Protein AF-A0A7C5DYL2-F1 (afdb_monomer_lite)

Sequence (149 aa):
MFYFQKRKNQKEQKRQESLNKEKGVSLYLAVVVTSILLAITFGMSAILFQQLRIIRDMGNSVVAFYAADAGIERALYDQSNCLTMSSSCVINGCQNDRDGDGYCDGVKTGYSKTDSLFNGAGYEVKYTGGKFSSVGVFKNSKRAIEVSF

Radius of gyration: 38.44 Å; chains: 1; bounding box: 66×28×120 Å

Secondary structure (DSSP, 8-state):
-HHHHHHHHHHHHHHHHHHHHHHHHHHHHHHHHHHHHHHHHHHHHHHHHHHHHHHHHHHHHHHHHHHHHHHHHHHHHHHHHHHH-TTS---S-----SS-SSS-SSPPTT-EEEEE-TTS-EEEEEEETTEEEEEEEETTEEEEEEEE-

Foldseek 3Di:
DVVVVVVVVVVVVVVVVVVVVVVVVVVVVVVVVVVVVVVVVVVVVVVVVVVVVVVVLVVQQVQLVVQQVVVVVVQVVQFVCQVVDDPPQPPPDQPAPPVPPNGHNGDDQFDWDKDADPVRKIKIWHDHPQKIKMWIDGDPYIDIDMDHD

pLDDT: mean 80.54, std 14.97, range [45.94, 97.69]

Structure (mmCIF, N/CA/C/O backbone):
data_AF-A0A7C5DYL2-F1
#
_entry.id   AF-A0A7C5DYL2-F1
#
loop_
_atom_site.group_PDB
_atom_site.id
_atom_site.type_symbol
_atom_site.label_atom_id
_atom_site.label_alt_id
_atom_site.label_comp_id
_atom_site.label_asym_id
_atom_site.label_entity_id
_atom_site.label_seq_id
_atom_site.pdbx_PDB_ins_code
_atom_site.Cartn_x
_atom_site.Cartn_y
_atom_site.Cartn_z
_atom_site.occupancy
_atom_site.B_iso_or_equiv
_atom_site.auth_seq_id
_atom_site.auth_comp_id
_atom_site.auth_asym_id
_atom_site.auth_atom_id
_atom_site.pdbx_PDB_model_num
ATOM 1 N N . MET A 1 1 ? -39.038 -13.824 86.456 1.00 63.19 1 MET A N 1
ATOM 2 C CA . MET A 1 1 ? -38.110 -14.481 85.501 1.00 63.19 1 MET A CA 1
ATOM 3 C C . MET A 1 1 ? -38.438 -14.190 84.026 1.00 63.19 1 MET A C 1
ATOM 5 O O . MET A 1 1 ? -37.534 -13.840 83.281 1.00 63.19 1 MET A O 1
ATOM 9 N N . PHE A 1 2 ? -39.708 -14.220 83.600 1.00 63.38 2 PHE A N 1
ATOM 10 C CA . PHE A 1 2 ? -40.127 -14.013 82.196 1.00 63.38 2 PHE A CA 1
ATOM 11 C C . PHE A 1 2 ? -39.754 -12.664 81.540 1.00 63.38 2 PHE A C 1
ATOM 13 O O . PHE A 1 2 ? -39.484 -12.614 80.340 1.00 63.38 2 PHE A O 1
ATOM 20 N N . TYR A 1 3 ? -39.676 -11.570 82.302 1.00 57.12 3 TYR A N 1
ATOM 21 C CA . TYR A 1 3 ? -39.343 -10.244 81.756 1.00 57.12 3 TYR A CA 1
ATOM 22 C C . TYR A 1 3 ? -37.914 -10.139 81.195 1.00 57.12 3 TYR A C 1
ATOM 24 O O . TYR A 1 3 ? -37.677 -9.413 80.227 1.00 57.12 3 TYR A O 1
ATOM 32 N N . PHE A 1 4 ? -36.963 -10.881 81.766 1.00 61.53 4 PHE A N 1
ATOM 33 C CA . PHE A 1 4 ? -35.569 -10.867 81.315 1.00 61.53 4 PHE A CA 1
ATOM 34 C C . PHE A 1 4 ? -35.378 -11.616 79.989 1.00 61.53 4 PHE A C 1
ATOM 36 O O . PHE A 1 4 ? -34.609 -11.167 79.138 1.00 61.53 4 PHE A O 1
ATOM 43 N N . GLN A 1 5 ? -36.138 -12.694 79.767 1.00 65.50 5 GLN A N 1
ATOM 44 C CA . GLN A 1 5 ? -36.105 -13.474 78.525 1.00 65.50 5 GLN A CA 1
ATOM 45 C C . GLN A 1 5 ? -36.550 -12.630 77.315 1.00 65.50 5 GLN A C 1
ATOM 47 O O . GLN A 1 5 ? -35.911 -12.639 76.265 1.00 65.50 5 GLN A O 1
ATOM 52 N N . LYS A 1 6 ? -37.603 -11.817 77.486 1.00 69.38 6 LYS A N 1
ATOM 53 C CA . LYS A 1 6 ? -38.160 -10.968 76.419 1.00 69.38 6 LYS A CA 1
ATOM 54 C C . LYS A 1 6 ? -37.189 -9.864 75.977 1.00 69.38 6 LYS A C 1
ATOM 56 O O . LYS A 1 6 ? -37.099 -9.563 74.789 1.00 69.38 6 LYS A O 1
ATOM 61 N N . ARG A 1 7 ? -36.412 -9.295 76.911 1.00 68.25 7 ARG A N 1
ATOM 62 C CA . ARG A 1 7 ? -35.387 -8.278 76.601 1.00 68.25 7 ARG A CA 1
ATOM 63 C C . ARG A 1 7 ? -34.165 -8.847 75.872 1.00 68.25 7 ARG A C 1
ATOM 65 O O . ARG A 1 7 ? -33.582 -8.129 75.063 1.00 68.25 7 ARG A O 1
ATOM 72 N N . LYS A 1 8 ? -33.784 -10.108 76.122 1.00 71.44 8 LYS A N 1
ATOM 73 C CA . LYS A 1 8 ? -32.711 -10.783 75.366 1.00 71.44 8 LYS A CA 1
ATOM 74 C C . LYS A 1 8 ? -33.106 -10.988 73.900 1.00 71.44 8 LYS A C 1
ATOM 76 O O . LYS A 1 8 ? -32.373 -10.543 73.024 1.00 71.44 8 LYS A O 1
ATOM 81 N N . ASN A 1 9 ? -34.302 -11.521 73.643 1.00 67.06 9 ASN A N 1
ATOM 82 C CA . ASN A 1 9 ? -34.783 -11.768 72.276 1.00 67.06 9 ASN A CA 1
ATOM 83 C C . ASN A 1 9 ? -34.919 -10.478 71.446 1.00 67.06 9 ASN A C 1
ATOM 85 O O . ASN A 1 9 ? -34.572 -10.460 70.269 1.00 67.06 9 ASN A O 1
ATOM 89 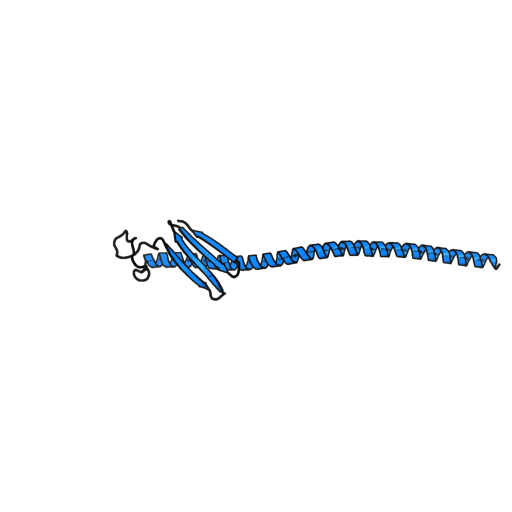N N . GLN A 1 10 ? -35.337 -9.366 72.064 1.00 70.25 10 GLN A N 1
ATOM 90 C CA . GLN A 1 10 ? -35.402 -8.070 71.375 1.00 70.25 10 GLN A CA 1
ATOM 91 C C . GLN A 1 10 ? -34.024 -7.473 71.045 1.00 70.25 10 GLN A C 1
ATOM 93 O O . GLN A 1 10 ? -33.887 -6.755 70.054 1.00 70.25 10 GLN A O 1
ATOM 98 N N . LYS A 1 11 ? -32.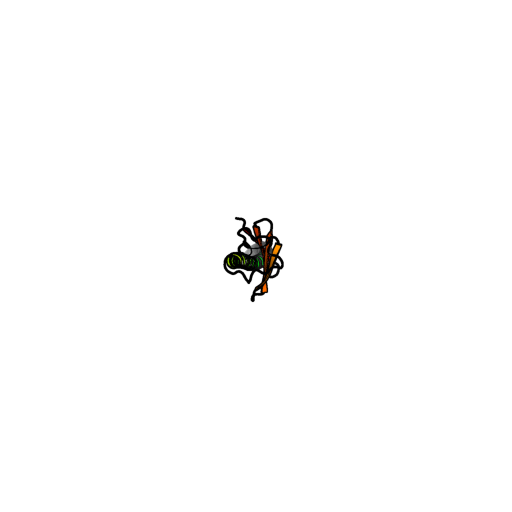994 -7.744 71.859 1.00 71.38 11 LYS A N 1
ATOM 99 C CA . LYS A 1 11 ? -31.619 -7.304 71.571 1.00 71.38 11 LYS A CA 1
ATOM 100 C C . LYS A 1 11 ? -30.996 -8.095 70.422 1.00 71.38 11 LYS A C 1
ATOM 102 O O . LYS A 1 11 ? -30.305 -7.495 69.604 1.00 71.38 11 LYS A O 1
ATOM 107 N N . GLU A 1 12 ? -31.247 -9.400 70.344 1.00 68.44 12 GLU A N 1
ATOM 108 C CA . GLU A 1 12 ? -30.735 -10.228 69.244 1.00 68.44 12 GLU A CA 1
ATOM 109 C C . GLU A 1 12 ? -31.412 -9.894 67.911 1.00 68.44 12 GLU A C 1
ATOM 111 O O . GLU A 1 12 ? -30.709 -9.690 66.923 1.00 68.44 12 GLU A O 1
ATOM 116 N N . GLN A 1 13 ? -32.732 -9.661 67.907 1.00 67.62 13 GLN A N 1
ATOM 117 C CA . GLN A 1 13 ? -33.449 -9.171 66.720 1.00 67.62 13 GLN A CA 1
ATOM 118 C C . GLN A 1 13 ? -32.900 -7.832 66.201 1.00 67.62 13 GLN A C 1
ATOM 120 O O . GLN A 1 13 ? -32.605 -7.713 65.013 1.00 67.62 13 GLN A O 1
ATOM 125 N N . LYS A 1 14 ? -32.673 -6.843 67.079 1.00 65.94 14 LYS A N 1
ATOM 126 C CA . LYS A 1 14 ? -32.098 -5.545 66.671 1.00 65.94 14 LYS A CA 1
ATOM 127 C C . LYS A 1 14 ? -30.676 -5.660 66.115 1.00 65.94 14 LYS A C 1
ATOM 129 O O . LYS A 1 14 ? -30.303 -4.900 65.226 1.00 65.94 14 LYS A O 1
ATOM 134 N N . ARG A 1 15 ? -29.877 -6.605 66.625 1.00 61.56 15 ARG A N 1
ATOM 135 C CA . ARG A 1 15 ? -28.506 -6.852 66.151 1.00 61.56 15 ARG A CA 1
ATOM 136 C C . ARG A 1 15 ? -28.491 -7.553 64.785 1.00 61.56 15 ARG A C 1
ATOM 138 O O . ARG A 1 15 ? -27.608 -7.291 63.973 1.00 61.56 15 ARG A O 1
ATOM 145 N N . GLN A 1 16 ? -29.481 -8.403 64.507 1.00 61.25 16 GLN A N 1
ATOM 146 C CA . GLN A 1 16 ? -29.683 -9.019 63.191 1.00 61.25 16 GLN A CA 1
ATOM 147 C C . GLN A 1 16 ? -30.192 -8.020 62.142 1.00 61.25 16 GLN A C 1
ATOM 149 O O . GLN A 1 16 ? -29.714 -8.043 61.009 1.00 61.25 16 GLN A O 1
ATOM 154 N N . GLU A 1 17 ? -31.072 -7.087 62.514 1.00 61.12 17 GLU A N 1
ATOM 155 C CA . GLU A 1 17 ? -31.478 -5.985 61.628 1.00 61.12 17 GLU A CA 1
ATOM 156 C C . GLU A 1 17 ? -30.312 -5.050 61.270 1.00 61.12 17 GLU A C 1
ATOM 158 O O . GLU A 1 17 ? -30.183 -4.656 60.110 1.00 61.12 17 GLU A O 1
ATOM 163 N N . SER A 1 18 ? -29.426 -4.719 62.221 1.00 60.56 18 SER A N 1
ATOM 164 C CA . SER A 1 18 ? -28.256 -3.876 61.931 1.00 60.56 18 SER A CA 1
ATOM 165 C C . SER A 1 18 ? -27.231 -4.579 61.036 1.00 60.56 18 SER A C 1
ATOM 167 O O . SER A 1 18 ? -26.688 -3.958 60.128 1.00 60.56 18 SER A O 1
ATOM 169 N N . LEU A 1 19 ? -27.011 -5.885 61.228 1.00 62.03 19 LEU A N 1
ATOM 170 C CA . LEU A 1 19 ? -26.128 -6.685 60.368 1.00 62.03 19 LEU A CA 1
ATOM 171 C C . LEU A 1 19 ? -26.664 -6.823 58.935 1.00 62.03 19 LEU A C 1
ATOM 173 O O . LEU A 1 19 ? -25.881 -6.861 57.990 1.00 62.03 19 LEU A O 1
ATOM 177 N N . ASN A 1 20 ? -27.985 -6.885 58.750 1.00 63.69 20 ASN A N 1
ATOM 178 C CA . ASN A 1 20 ? -28.588 -6.942 57.416 1.00 63.69 20 ASN A CA 1
ATOM 179 C C . ASN A 1 20 ? -28.582 -5.582 56.700 1.00 63.69 20 ASN A C 1
ATOM 181 O O . ASN A 1 20 ? -28.498 -5.554 55.474 1.00 63.69 20 ASN A O 1
ATOM 185 N N . LYS A 1 21 ? -28.594 -4.461 57.437 1.00 62.31 21 LYS A N 1
ATOM 186 C CA . LYS A 1 21 ? -28.424 -3.118 56.855 1.00 62.31 21 LYS A CA 1
ATOM 187 C C . LYS A 1 21 ? -27.028 -2.903 56.261 1.00 62.31 21 LYS A C 1
ATOM 189 O O . LYS A 1 21 ? -26.922 -2.377 55.159 1.00 62.31 21 LYS A O 1
ATOM 194 N N . GLU A 1 22 ? -25.979 -3.371 56.935 1.00 66.56 22 GLU A N 1
ATOM 195 C CA . GLU A 1 22 ? -24.586 -3.281 56.456 1.00 66.56 22 GLU A CA 1
ATOM 196 C C . GLU A 1 22 ? -24.353 -4.108 55.171 1.00 66.56 22 GLU A C 1
ATOM 198 O O . GLU A 1 22 ? -23.614 -3.696 54.277 1.00 66.56 22 GLU A O 1
ATOM 203 N N . LYS A 1 23 ? -25.044 -5.251 55.023 1.00 66.81 23 LYS A N 1
ATOM 204 C CA . LYS A 1 23 ? -24.961 -6.124 53.833 1.00 66.81 23 LYS A CA 1
ATOM 205 C C . LYS A 1 23 ? -25.575 -5.521 52.565 1.00 66.81 23 LYS A C 1
ATOM 207 O O . LYS A 1 23 ? -25.176 -5.889 51.465 1.00 66.81 23 LYS A O 1
ATOM 212 N N . GLY A 1 24 ? -26.545 -4.615 52.697 1.00 76.69 24 GLY A N 1
ATOM 213 C CA . GLY A 1 24 ? -27.156 -3.945 51.543 1.00 76.69 24 GLY A CA 1
ATOM 214 C C . GLY A 1 24 ? -26.227 -2.909 50.904 1.00 76.69 24 GLY A C 1
ATOM 215 O O . GLY A 1 24 ? -26.199 -2.764 49.683 1.00 76.69 24 GLY A O 1
ATOM 216 N N . VAL A 1 25 ? -25.423 -2.228 51.726 1.00 86.00 25 VAL A N 1
ATOM 217 C CA . VAL A 1 25 ? -24.506 -1.169 51.275 1.00 86.00 25 VAL A CA 1
ATOM 218 C C . VAL A 1 25 ? -23.322 -1.750 50.500 1.00 86.00 25 VAL A C 1
ATOM 220 O O . VAL A 1 25 ? -22.928 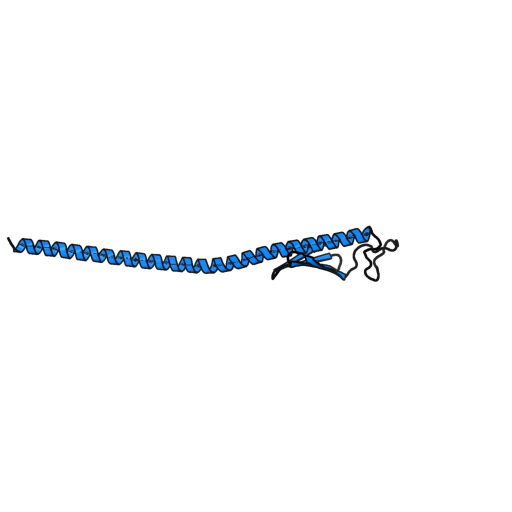-1.192 49.476 1.00 86.00 25 VAL A O 1
ATOM 223 N N . SER A 1 26 ? -22.785 -2.896 50.929 1.00 88.12 26 SER A N 1
ATOM 224 C CA . SER A 1 26 ? -21.687 -3.563 50.217 1.00 88.12 26 SER A CA 1
ATOM 225 C C . SER A 1 26 ? -22.108 -4.075 48.836 1.00 88.12 26 SER A C 1
ATOM 227 O O . SER A 1 26 ? -21.350 -3.931 47.878 1.00 88.12 26 SER A O 1
ATOM 229 N N . LEU A 1 27 ? -23.332 -4.602 48.704 1.00 88.56 27 LEU A N 1
ATOM 230 C CA . LEU A 1 27 ? -23.889 -5.016 47.414 1.00 88.56 27 LEU A CA 1
ATOM 231 C C . LEU A 1 27 ? -24.059 -3.820 46.470 1.00 88.56 27 LEU A C 1
ATOM 233 O O . LEU A 1 27 ? -23.673 -3.896 45.306 1.00 88.56 27 LEU A O 1
ATOM 237 N N . TYR A 1 28 ? -24.590 -2.704 46.975 1.00 91.31 28 TYR A N 1
ATOM 238 C CA . TYR A 1 28 ? -24.740 -1.479 46.192 1.00 91.31 28 TYR A CA 1
ATOM 239 C C . TYR A 1 28 ? -23.389 -0.972 45.670 1.00 91.31 28 TYR A C 1
ATOM 241 O O . TYR A 1 28 ? -23.246 -0.698 44.479 1.00 91.31 28 TYR A O 1
ATOM 249 N N . LEU A 1 29 ? -22.371 -0.920 46.534 1.00 92.88 29 LEU A N 1
ATOM 250 C CA . LEU A 1 29 ? -21.029 -0.482 46.153 1.00 92.88 29 LEU A CA 1
ATOM 251 C C . LEU A 1 29 ? -20.411 -1.417 45.102 1.00 92.88 29 LEU A C 1
ATOM 253 O O . LEU A 1 29 ? -19.854 -0.942 44.114 1.00 92.88 29 LEU A O 1
ATOM 257 N N . ALA A 1 30 ? -20.576 -2.733 45.256 1.00 94.19 30 ALA A N 1
ATOM 258 C CA . ALA A 1 30 ? -20.113 -3.708 44.272 1.00 94.19 30 ALA A CA 1
ATOM 259 C C . ALA A 1 30 ? -20.775 -3.508 42.896 1.00 94.19 30 ALA A C 1
ATOM 261 O O . ALA A 1 30 ? -20.087 -3.530 41.874 1.00 94.19 30 ALA A O 1
ATOM 262 N N . VAL A 1 31 ? -22.087 -3.258 42.850 1.00 95.56 31 VAL A N 1
ATOM 263 C CA . VAL A 1 31 ? -22.814 -2.995 41.595 1.00 95.56 31 VAL A CA 1
ATOM 264 C C . VAL A 1 31 ? -22.346 -1.692 40.942 1.00 95.56 31 VAL A C 1
ATOM 266 O O . VAL A 1 31 ? -22.100 -1.662 39.738 1.00 95.56 31 VAL A O 1
ATOM 269 N N . VAL A 1 32 ? -22.145 -0.627 41.721 1.00 97.00 32 VAL A N 1
ATOM 270 C CA . VAL A 1 32 ? -21.640 0.649 41.191 1.00 97.00 32 VAL A CA 1
ATOM 271 C C . VAL A 1 32 ? -20.238 0.475 40.607 1.00 97.00 32 VAL A C 1
ATOM 273 O O . VAL A 1 32 ? -20.008 0.835 39.454 1.00 97.00 32 VAL A O 1
ATOM 276 N N . VAL A 1 33 ? -19.311 -0.140 41.344 1.00 97.19 33 VAL A N 1
ATOM 277 C CA . VAL A 1 33 ? -17.934 -0.344 40.867 1.00 97.19 33 VAL A CA 1
ATOM 278 C C . VAL A 1 33 ? -17.899 -1.239 39.627 1.00 97.19 33 VAL A C 1
ATOM 280 O O . VAL A 1 33 ? -17.237 -0.899 38.648 1.00 97.19 33 VAL A O 1
ATOM 283 N N . THR A 1 34 ? -18.648 -2.345 39.617 1.00 96.81 34 THR A N 1
ATOM 284 C CA . THR A 1 34 ? -18.720 -3.229 38.440 1.00 96.81 34 THR A CA 1
ATOM 285 C C . THR A 1 34 ? -19.337 -2.532 37.232 1.00 96.81 34 THR A C 1
ATOM 287 O O . THR A 1 34 ? -18.837 -2.723 36.128 1.00 96.81 34 THR A O 1
ATOM 290 N N . SER A 1 35 ? -20.341 -1.668 37.414 1.00 97.19 35 SER A N 1
ATOM 291 C CA . SER A 1 35 ? -20.927 -0.891 36.313 1.00 97.19 35 SER A CA 1
ATOM 292 C C . SER A 1 35 ? -19.932 0.089 35.679 1.00 97.19 35 SER A C 1
ATOM 294 O O . SER A 1 35 ? -19.862 0.186 34.453 1.00 97.19 35 SER A O 1
ATOM 296 N N . ILE A 1 36 ? -19.107 0.753 36.496 1.00 97.69 36 ILE A N 1
ATOM 297 C CA . ILE A 1 36 ? -18.059 1.669 36.024 1.00 97.69 36 ILE A CA 1
ATOM 298 C C . ILE A 1 36 ? -16.992 0.887 35.251 1.00 97.69 36 ILE A C 1
ATOM 300 O O . ILE A 1 36 ? -16.613 1.282 34.149 1.00 97.69 36 ILE A O 1
ATOM 304 N N . LEU A 1 37 ? -16.542 -0.249 35.792 1.00 97.62 37 LEU A N 1
ATOM 305 C CA . LEU A 1 37 ? -15.582 -1.122 35.111 1.00 97.62 37 LEU A CA 1
ATOM 306 C C . LEU A 1 37 ? -16.137 -1.629 33.776 1.00 97.62 37 LEU A C 1
ATOM 308 O O . LEU A 1 37 ? -15.440 -1.587 32.763 1.00 97.62 37 LEU A O 1
ATOM 312 N N . LEU A 1 38 ? -17.407 -2.039 33.748 1.00 97.06 38 LEU A N 1
ATOM 313 C CA . LEU A 1 38 ? -18.068 -2.494 32.531 1.00 97.06 38 LEU A CA 1
ATOM 314 C C . LEU A 1 38 ? -18.086 -1.383 31.470 1.00 97.06 38 LEU A C 1
ATOM 316 O O . LEU A 1 38 ? -17.682 -1.619 30.333 1.00 97.06 38 LEU A O 1
ATOM 320 N N . ALA A 1 39 ? -18.461 -0.157 31.847 1.00 97.06 39 ALA A N 1
ATOM 321 C CA . ALA A 1 39 ? -18.481 0.988 30.937 1.00 97.06 39 ALA A CA 1
ATOM 322 C C . ALA A 1 39 ? -17.099 1.269 30.319 1.00 97.06 39 ALA A C 1
ATOM 324 O O . ALA A 1 39 ? -16.994 1.466 29.107 1.00 97.06 39 ALA A O 1
ATOM 325 N N . ILE A 1 40 ? -16.031 1.212 31.123 1.00 97.19 40 ILE A N 1
ATOM 326 C CA . ILE A 1 40 ? -14.651 1.391 30.643 1.00 97.19 40 ILE A CA 1
ATOM 327 C C . ILE A 1 40 ? -14.276 0.285 29.647 1.00 97.19 40 ILE A C 1
ATOM 329 O O . ILE A 1 40 ? -13.754 0.576 28.570 1.00 97.19 40 ILE A O 1
ATOM 333 N N . THR A 1 41 ? -14.574 -0.979 29.965 1.00 97.12 41 THR A N 1
ATOM 334 C CA . THR A 1 41 ? -14.239 -2.113 29.085 1.00 97.12 41 THR A CA 1
ATOM 335 C C . THR A 1 41 ? -14.985 -2.066 27.751 1.00 97.12 41 THR A C 1
ATOM 337 O O . THR A 1 41 ? -14.385 -2.318 26.702 1.00 97.12 41 THR A O 1
ATOM 340 N N . PHE A 1 42 ? -16.262 -1.672 27.750 1.00 95.88 42 PHE A N 1
ATOM 341 C CA . PHE A 1 42 ? -17.024 -1.472 26.517 1.00 95.88 42 PHE A CA 1
ATOM 342 C C . PHE A 1 42 ? -16.477 -0.304 25.692 1.00 95.88 42 PHE A C 1
ATOM 344 O O . PHE A 1 42 ? -16.313 -0.444 24.479 1.00 95.88 42 PHE A O 1
ATOM 351 N N . GLY A 1 43 ? -16.123 0.811 26.341 1.00 95.75 43 GLY A N 1
ATOM 352 C CA . GLY A 1 43 ? -15.480 1.947 25.678 1.00 95.75 43 GLY A CA 1
ATOM 353 C C . GLY A 1 43 ? -14.158 1.561 25.007 1.00 95.75 43 GLY A C 1
ATOM 354 O O . GLY A 1 43 ? -13.937 1.878 23.839 1.00 95.75 43 GLY A O 1
ATOM 355 N N . MET A 1 44 ? -13.308 0.799 25.700 1.00 96.56 44 MET A N 1
ATOM 356 C CA . MET A 1 44 ? -12.054 0.285 25.134 1.00 96.56 44 MET A CA 1
ATOM 357 C C . MET A 1 44 ? -12.282 -0.690 23.976 1.00 96.56 44 MET A C 1
ATOM 359 O O . MET A 1 44 ? -11.576 -0.625 22.971 1.00 96.56 44 MET A O 1
ATOM 363 N N . SER A 1 45 ? -13.283 -1.566 24.081 1.00 95.31 45 SER A N 1
ATOM 364 C CA . SER A 1 45 ? -13.592 -2.553 23.039 1.00 95.31 45 SER A CA 1
ATOM 365 C C . SER A 1 45 ? -13.896 -1.886 21.695 1.00 95.31 45 SER A C 1
ATOM 367 O O . SER A 1 45 ? -13.404 -2.332 20.658 1.00 95.31 45 SER A O 1
ATOM 369 N N . ALA A 1 46 ? -14.640 -0.775 21.704 1.00 92.56 46 ALA A N 1
ATOM 370 C CA . ALA A 1 46 ? -14.943 -0.012 20.493 1.00 92.56 46 ALA A CA 1
ATOM 371 C C . ALA A 1 46 ? -13.672 0.513 19.797 1.00 92.56 46 ALA A C 1
ATOM 373 O O . ALA A 1 46 ? -13.538 0.400 18.576 1.00 92.56 46 ALA A O 1
ATOM 374 N N . ILE A 1 47 ? -12.711 1.022 20.574 1.00 95.62 47 ILE A N 1
ATOM 375 C CA . ILE A 1 47 ? -11.429 1.518 20.056 1.00 95.62 47 ILE A CA 1
ATOM 376 C C . ILE A 1 47 ? -10.618 0.368 19.442 1.00 95.62 47 ILE A C 1
ATOM 378 O O . ILE A 1 47 ? -10.083 0.507 18.340 1.00 95.62 47 ILE A O 1
ATOM 382 N N . LEU A 1 48 ? -10.561 -0.787 20.112 1.00 95.94 48 LEU A N 1
ATOM 383 C CA . LEU A 1 48 ? -9.825 -1.957 19.623 1.00 95.94 48 LEU A CA 1
ATOM 384 C C . LEU A 1 48 ? -10.352 -2.449 18.270 1.00 95.94 48 LEU A C 1
ATOM 386 O O . LEU A 1 48 ? -9.562 -2.748 17.373 1.00 95.94 48 LEU A O 1
ATOM 390 N N . PHE A 1 49 ? -11.672 -2.472 18.068 1.00 94.06 49 PHE A N 1
ATOM 391 C CA . PHE A 1 49 ? -12.243 -2.856 16.772 1.00 94.06 49 PHE A CA 1
ATOM 392 C C . PHE A 1 49 ? -11.820 -1.920 15.635 1.00 94.06 49 PHE A C 1
ATOM 394 O O . PHE A 1 49 ? -11.563 -2.382 14.519 1.00 94.06 49 PHE A O 1
ATOM 401 N N . GLN A 1 50 ? -11.704 -0.617 15.903 1.00 92.38 50 GLN A N 1
ATOM 402 C CA . GLN A 1 50 ? -11.208 0.338 14.915 1.00 92.38 50 GLN A CA 1
ATOM 403 C C . GLN A 1 50 ? -9.717 0.121 14.625 1.00 92.38 50 GLN A C 1
ATOM 405 O O . GLN A 1 50 ? -9.317 0.111 13.460 1.00 92.38 50 GLN A O 1
ATOM 410 N N . GLN A 1 51 ? -8.908 -0.133 15.656 1.00 92.62 51 GLN A N 1
ATOM 411 C CA . GLN A 1 51 ? -7.482 -0.428 15.493 1.00 92.62 51 GLN A CA 1
ATOM 412 C C . GLN A 1 51 ? -7.242 -1.696 14.661 1.00 92.62 51 GLN A C 1
ATOM 414 O O . GLN A 1 51 ? -6.385 -1.696 13.779 1.00 92.62 51 GLN A O 1
ATOM 419 N N . LEU A 1 52 ? -8.043 -2.749 14.849 1.00 92.38 52 LEU A N 1
ATOM 420 C CA . LEU A 1 52 ? -7.942 -3.976 14.048 1.00 92.38 52 LEU A CA 1
ATOM 421 C C . LEU A 1 52 ? -8.186 -3.733 12.553 1.00 92.38 52 LEU A C 1
ATOM 423 O O . LEU A 1 52 ? -7.534 -4.356 11.714 1.00 92.38 52 LEU A O 1
ATOM 427 N N . ARG A 1 53 ? -9.099 -2.821 12.196 1.00 88.88 53 ARG A N 1
ATOM 428 C CA . ARG A 1 53 ? -9.314 -2.432 10.792 1.00 88.88 53 ARG A CA 1
ATOM 429 C C . ARG A 1 53 ? -8.082 -1.735 10.217 1.00 88.88 53 ARG A C 1
ATOM 431 O O . ARG A 1 53 ? -7.619 -2.122 9.149 1.00 88.88 53 ARG A O 1
ATOM 438 N N . ILE A 1 54 ? -7.506 -0.796 10.969 1.00 89.62 54 ILE A N 1
ATOM 439 C CA . ILE A 1 54 ? -6.296 -0.067 10.563 1.00 89.62 54 ILE A CA 1
ATOM 440 C C . ILE A 1 54 ? -5.121 -1.030 10.348 1.00 89.62 54 ILE A C 1
ATOM 442 O O . ILE A 1 54 ? -4.424 -0.925 9.343 1.00 89.62 54 ILE A O 1
ATOM 446 N N . ILE A 1 55 ? -4.927 -2.013 11.234 1.00 91.00 55 ILE A N 1
ATOM 447 C CA . ILE A 1 55 ? -3.855 -3.013 11.098 1.00 91.00 55 ILE A CA 1
ATOM 448 C C . ILE A 1 55 ? -4.029 -3.844 9.818 1.00 91.00 55 ILE A C 1
ATOM 450 O O . ILE A 1 55 ? -3.055 -4.111 9.114 1.00 91.00 55 ILE A O 1
ATOM 454 N N . ARG A 1 56 ? -5.263 -4.226 9.468 1.00 88.69 56 ARG A N 1
ATOM 455 C CA . ARG A 1 56 ? -5.532 -4.960 8.217 1.00 88.69 56 ARG A CA 1
ATOM 456 C C . ARG A 1 56 ? -5.186 -4.124 6.985 1.00 88.69 56 ARG A C 1
ATOM 458 O O . ARG A 1 56 ? -4.589 -4.651 6.047 1.00 88.69 56 ARG A O 1
ATOM 465 N N . ASP A 1 57 ? -5.506 -2.836 7.000 1.00 88.69 57 ASP A N 1
ATOM 466 C CA . ASP A 1 57 ? -5.166 -1.915 5.909 1.00 88.69 57 ASP A CA 1
ATOM 467 C C . ASP A 1 57 ? -3.664 -1.604 5.849 1.00 88.69 57 ASP A C 1
ATOM 469 O O . ASP A 1 57 ? -3.097 -1.427 4.766 1.00 88.69 57 ASP A O 1
ATOM 473 N N . MET A 1 58 ? -2.983 -1.622 6.995 1.00 90.06 58 MET A N 1
ATOM 474 C CA . MET A 1 58 ? -1.526 -1.553 7.060 1.00 90.06 58 MET A CA 1
ATOM 475 C C . MET A 1 58 ? -0.883 -2.800 6.436 1.00 90.06 58 MET A C 1
ATOM 477 O O . MET A 1 58 ? 0.050 -2.670 5.649 1.00 90.06 58 MET A O 1
ATOM 481 N N . GLY A 1 59 ? -1.425 -3.997 6.681 1.00 90.88 59 GLY A N 1
ATOM 482 C CA . GLY A 1 59 ? -0.979 -5.219 6.003 1.00 90.88 59 GLY A CA 1
ATOM 483 C C . GLY A 1 59 ? -1.153 -5.145 4.482 1.00 90.88 59 GLY A C 1
ATOM 484 O O . GLY A 1 59 ? -0.227 -5.450 3.733 1.00 90.88 59 GLY A O 1
ATOM 485 N N . ASN A 1 60 ? -2.305 -4.654 4.008 1.00 93.88 60 ASN A N 1
ATOM 486 C CA . ASN A 1 60 ? -2.533 -4.435 2.573 1.00 93.88 60 ASN A CA 1
ATOM 487 C C . ASN A 1 60 ? -1.559 -3.393 1.983 1.00 93.88 60 ASN A C 1
ATOM 489 O O . ASN A 1 60 ? -1.131 -3.522 0.837 1.00 93.88 60 ASN A O 1
ATOM 493 N N . SER A 1 61 ? -1.173 -2.386 2.773 1.00 93.94 61 SER A N 1
ATOM 494 C CA . SER A 1 61 ? -0.191 -1.371 2.376 1.00 93.94 61 SER A CA 1
ATOM 495 C C . SER A 1 61 ? 1.199 -1.950 2.135 1.00 93.94 61 SER A C 1
ATOM 497 O O . SER A 1 61 ? 1.868 -1.507 1.209 1.00 93.94 61 SER A O 1
ATOM 499 N N . VAL A 1 62 ? 1.625 -2.934 2.929 1.00 94.44 62 VAL A N 1
ATOM 500 C CA . VAL A 1 62 ? 2.919 -3.605 2.737 1.00 94.44 62 VAL A CA 1
ATOM 501 C C . VAL A 1 62 ? 2.935 -4.365 1.411 1.00 94.44 62 VAL A C 1
ATOM 503 O O . VAL A 1 62 ? 3.886 -4.250 0.647 1.00 94.44 62 VAL A O 1
ATOM 506 N N . VAL A 1 63 ? 1.849 -5.068 1.078 1.00 94.44 63 VAL A N 1
ATOM 507 C CA . VAL A 1 63 ? 1.726 -5.769 -0.212 1.00 94.44 63 VAL A CA 1
ATOM 508 C C . VAL A 1 63 ? 1.744 -4.787 -1.387 1.00 94.44 63 VAL A C 1
ATOM 510 O O . VAL A 1 63 ? 2.444 -5.020 -2.368 1.00 94.44 63 VAL A O 1
ATOM 513 N N . ALA A 1 64 ? 1.024 -3.665 -1.278 1.00 94.44 64 ALA A N 1
ATOM 514 C CA . ALA A 1 64 ? 1.070 -2.606 -2.284 1.00 94.44 64 ALA A CA 1
ATOM 515 C C . ALA A 1 64 ? 2.484 -2.014 -2.431 1.00 94.44 64 ALA A C 1
ATOM 517 O O . ALA A 1 64 ? 2.899 -1.694 -3.536 1.00 94.44 64 ALA A O 1
ATOM 518 N N . PHE A 1 65 ? 3.245 -1.899 -1.341 1.00 95.31 65 PHE A N 1
ATOM 519 C CA . PHE A 1 65 ? 4.625 -1.421 -1.390 1.00 95.31 65 PHE A CA 1
ATOM 520 C C . PHE A 1 65 ? 5.550 -2.399 -2.126 1.00 95.31 65 PHE A C 1
ATOM 522 O O . PHE A 1 65 ? 6.261 -1.983 -3.033 1.00 95.31 65 PHE A O 1
ATOM 529 N N . TYR A 1 66 ? 5.472 -3.698 -1.822 1.00 94.62 66 TYR A N 1
ATOM 530 C CA . TYR A 1 66 ? 6.234 -4.718 -2.554 1.00 94.62 66 TYR A CA 1
ATOM 531 C C . TYR A 1 66 ? 5.882 -4.769 -4.044 1.00 94.62 66 TYR A C 1
ATOM 533 O O . TYR A 1 66 ? 6.757 -4.973 -4.878 1.00 94.62 66 TYR A O 1
ATOM 541 N N . ALA A 1 67 ? 4.611 -4.557 -4.397 1.00 94.88 67 ALA A N 1
ATOM 542 C CA . ALA A 1 67 ? 4.216 -4.460 -5.798 1.00 94.88 67 ALA A CA 1
ATOM 543 C C . ALA A 1 67 ? 4.863 -3.245 -6.487 1.00 94.88 67 ALA A C 1
ATOM 545 O O . ALA A 1 67 ? 5.337 -3.367 -7.614 1.00 94.88 67 ALA A O 1
ATOM 546 N N . ALA A 1 68 ? 4.926 -2.094 -5.807 1.00 95.00 68 ALA A N 1
ATOM 547 C CA . ALA A 1 68 ? 5.601 -0.908 -6.331 1.00 95.00 68 ALA A CA 1
ATOM 548 C C . ALA A 1 68 ? 7.097 -1.170 -6.572 1.00 95.00 68 ALA A C 1
ATOM 550 O O . ALA A 1 68 ? 7.620 -0.796 -7.622 1.00 95.00 68 ALA A O 1
ATOM 551 N N . ASP A 1 69 ? 7.758 -1.848 -5.635 1.00 94.94 69 ASP A N 1
ATOM 552 C CA . ASP A 1 69 ? 9.183 -2.183 -5.714 1.00 94.94 69 ASP A CA 1
ATOM 553 C C . ASP A 1 69 ? 9.483 -3.100 -6.909 1.00 94.94 69 ASP A C 1
ATOM 555 O O . ASP A 1 69 ? 10.287 -2.758 -7.776 1.00 94.94 69 ASP A O 1
ATOM 559 N N . ALA A 1 70 ? 8.704 -4.176 -7.064 1.00 92.62 70 ALA A N 1
ATOM 560 C CA . ALA A 1 70 ? 8.792 -5.069 -8.221 1.00 92.62 70 ALA A CA 1
ATOM 561 C C . ALA A 1 70 ? 8.589 -4.330 -9.558 1.00 92.62 70 ALA A C 1
ATOM 563 O O . AL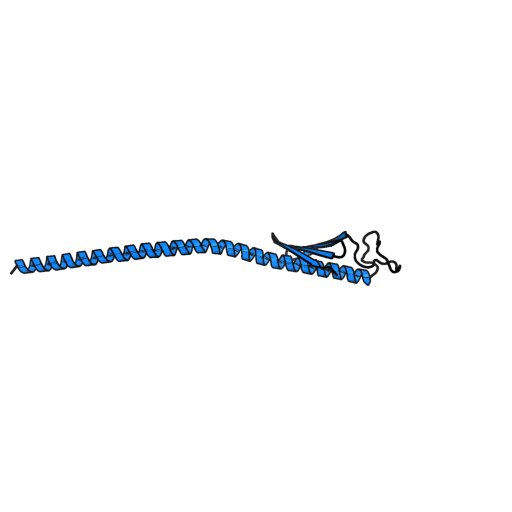A A 1 70 ? 9.229 -4.646 -10.563 1.00 92.62 70 ALA A O 1
ATOM 564 N N . GLY A 1 71 ? 7.713 -3.321 -9.581 1.00 90.38 71 GLY A N 1
ATOM 565 C CA . GLY A 1 71 ? 7.536 -2.463 -10.747 1.00 90.38 71 GLY A CA 1
ATOM 566 C C . GLY A 1 71 ? 8.799 -1.669 -11.103 1.00 90.38 71 GLY A C 1
ATOM 567 O O . GLY A 1 71 ? 9.156 -1.581 -12.281 1.00 90.38 71 GLY A O 1
ATOM 568 N N . ILE A 1 72 ? 9.494 -1.111 -10.107 1.00 90.75 72 ILE A N 1
ATOM 569 C CA . ILE A 1 72 ? 10.751 -0.374 -10.321 1.00 90.75 72 ILE A CA 1
ATOM 570 C C . ILE A 1 72 ? 11.838 -1.312 -10.806 1.00 90.75 72 ILE A C 1
ATOM 572 O O . ILE A 1 72 ? 12.484 -1.008 -11.806 1.00 90.75 72 ILE A O 1
ATOM 576 N N . GLU A 1 73 ? 12.014 -2.455 -10.145 1.00 90.88 73 GLU A N 1
ATOM 577 C CA . GLU A 1 73 ? 12.977 -3.468 -10.572 1.00 90.88 73 GLU A CA 1
ATOM 578 C C . GLU A 1 73 ? 12.730 -3.868 -12.025 1.00 90.88 73 GLU A C 1
ATOM 580 O O . GLU A 1 73 ? 13.666 -3.943 -12.819 1.00 90.88 73 GLU A O 1
ATOM 585 N N . ARG A 1 74 ? 11.459 -4.037 -12.413 1.00 86.12 74 ARG A N 1
ATOM 586 C CA . ARG A 1 74 ? 11.101 -4.348 -13.794 1.00 86.12 74 ARG A CA 1
ATOM 587 C C . ARG A 1 74 ? 11.445 -3.220 -14.759 1.00 86.12 74 ARG A C 1
ATOM 589 O O . ARG A 1 74 ? 11.925 -3.506 -15.850 1.00 86.12 74 ARG A O 1
ATOM 596 N N . ALA A 1 75 ? 11.201 -1.966 -14.395 1.00 85.19 75 ALA A N 1
ATOM 597 C CA . ALA A 1 75 ? 11.528 -0.830 -15.251 1.00 85.19 75 ALA A CA 1
ATOM 598 C C . ALA A 1 75 ? 13.039 -0.614 -15.396 1.00 85.19 75 ALA A C 1
ATOM 600 O O . ALA A 1 75 ? 13.499 -0.336 -16.500 1.00 85.19 75 ALA A O 1
ATOM 601 N N . LEU A 1 76 ? 13.811 -0.805 -14.324 1.00 85.06 76 LEU A N 1
ATOM 602 C CA . LEU A 1 76 ? 15.273 -0.759 -14.366 1.00 85.06 76 LEU A CA 1
ATOM 603 C C . LEU A 1 76 ? 15.856 -1.944 -15.143 1.00 85.06 76 LEU A C 1
ATOM 605 O O . LEU A 1 76 ? 16.819 -1.772 -15.884 1.00 85.06 76 LEU A O 1
ATOM 609 N N . TYR A 1 77 ? 15.257 -3.130 -15.019 1.00 84.12 77 TYR A N 1
ATOM 610 C CA . TYR A 1 77 ? 15.611 -4.296 -15.826 1.00 84.12 77 TYR A CA 1
ATOM 611 C C . TYR A 1 77 ? 15.310 -4.060 -17.306 1.00 84.12 77 TYR A C 1
ATOM 613 O O . TYR A 1 77 ? 16.144 -4.323 -18.165 1.00 84.12 77 TYR A O 1
ATOM 621 N N . ASP A 1 78 ? 14.129 -3.533 -17.631 1.00 78.25 78 ASP A N 1
ATOM 622 C CA . ASP A 1 78 ? 13.784 -3.199 -19.009 1.00 78.25 78 ASP A CA 1
ATOM 623 C C . ASP A 1 78 ? 14.746 -2.100 -19.530 1.00 78.25 78 ASP A C 1
ATOM 625 O O . ASP A 1 78 ? 15.244 -2.225 -20.642 1.00 78.25 78 ASP A O 1
ATOM 629 N N . GLN A 1 79 ? 15.145 -1.115 -18.710 1.00 77.31 79 GLN A N 1
ATOM 630 C CA . GLN A 1 79 ? 16.178 -0.132 -19.068 1.00 77.31 79 GLN A CA 1
ATOM 631 C C . GLN A 1 79 ? 17.550 -0.751 -19.341 1.00 77.31 79 GLN A C 1
ATOM 633 O O . GLN A 1 79 ? 18.160 -0.419 -20.355 1.00 77.31 79 GLN A O 1
ATOM 638 N N . SER A 1 80 ? 18.047 -1.630 -18.471 1.00 74.44 80 SER A N 1
ATOM 639 C CA . SER A 1 80 ? 19.359 -2.258 -18.654 1.00 74.44 80 SER A CA 1
ATOM 640 C C . SER A 1 80 ? 19.382 -3.201 -19.857 1.00 74.44 80 SER A C 1
ATOM 642 O O . SER A 1 80 ? 20.365 -3.226 -20.597 1.00 74.44 80 SER A O 1
ATOM 644 N N . ASN A 1 81 ? 18.283 -3.914 -20.117 1.00 68.25 81 ASN A N 1
ATOM 645 C CA . ASN A 1 81 ? 18.144 -4.730 -21.321 1.00 68.25 81 ASN A CA 1
ATOM 646 C C . ASN A 1 81 ? 18.008 -3.886 -22.583 1.00 68.25 81 ASN A C 1
ATOM 648 O O . ASN A 1 81 ? 18.526 -4.287 -23.618 1.00 68.25 81 ASN A O 1
ATOM 652 N N . CYS A 1 82 ? 17.369 -2.716 -22.527 1.00 64.81 82 CYS A N 1
ATOM 653 C CA . CYS A 1 82 ? 17.355 -1.800 -23.668 1.00 64.81 82 CYS A CA 1
ATOM 654 C C . CYS A 1 82 ? 18.767 -1.306 -24.028 1.00 64.81 82 CYS A C 1
ATOM 656 O O . CYS A 1 82 ? 19.023 -1.070 -25.200 1.00 64.81 82 CYS A O 1
ATOM 658 N N . LEU A 1 83 ? 19.691 -1.235 -23.059 1.00 60.44 83 LEU A N 1
ATOM 659 C CA . LEU A 1 83 ? 21.105 -0.901 -23.287 1.00 60.44 83 LEU A CA 1
ATOM 660 C C . LEU A 1 83 ? 21.960 -2.087 -23.783 1.00 60.44 83 LEU A C 1
ATOM 662 O O . LEU A 1 83 ? 23.074 -1.876 -24.244 1.00 60.44 83 LEU A O 1
ATOM 666 N N . THR A 1 84 ? 21.493 -3.337 -23.653 1.00 55.31 84 THR A N 1
ATOM 667 C CA . THR A 1 84 ? 22.284 -4.552 -23.975 1.00 55.31 84 THR A CA 1
ATOM 668 C C . THR A 1 84 ? 21.688 -5.423 -25.087 1.00 55.31 84 THR A C 1
ATOM 670 O O . THR A 1 84 ? 22.412 -6.192 -25.717 1.00 55.31 84 THR A O 1
ATOM 673 N N . MET A 1 85 ? 20.388 -5.303 -25.368 1.00 51.69 85 MET A N 1
ATOM 674 C CA . MET A 1 85 ? 19.658 -6.008 -26.424 1.00 51.69 85 MET A CA 1
ATOM 675 C C . MET A 1 85 ? 18.711 -5.062 -27.176 1.00 51.69 85 MET A C 1
ATOM 677 O O . MET A 1 85 ? 17.492 -5.085 -27.019 1.00 51.69 85 MET A O 1
ATOM 681 N N . SER A 1 86 ? 19.297 -4.285 -28.074 1.00 53.12 86 SER A N 1
ATOM 682 C CA . SER A 1 86 ? 18.885 -4.070 -29.465 1.00 53.12 86 SER A CA 1
ATOM 683 C C . SER A 1 86 ? 17.403 -4.191 -29.881 1.00 53.12 86 SER A C 1
ATOM 685 O O . SER A 1 86 ? 16.817 -3.241 -30.394 1.00 53.12 86 SER A O 1
ATOM 687 N N . SER A 1 87 ? 16.768 -5.354 -29.720 1.00 50.25 87 SER A N 1
ATOM 688 C CA . SER A 1 87 ? 15.539 -5.705 -30.450 1.00 50.25 87 SER A CA 1
ATOM 689 C C . SER A 1 87 ? 14.268 -5.792 -29.601 1.00 50.25 87 SER A C 1
ATOM 691 O O . SER A 1 87 ? 13.185 -5.950 -30.159 1.00 50.25 87 SER A O 1
ATOM 693 N N . SER A 1 88 ? 14.353 -5.655 -28.270 1.00 50.22 88 SER A N 1
ATOM 694 C CA . SER A 1 88 ? 13.164 -5.717 -27.389 1.00 50.22 88 SER A CA 1
ATOM 695 C C . SER A 1 88 ? 12.650 -4.346 -26.934 1.00 50.22 88 SER A C 1
ATOM 697 O O . SER A 1 88 ? 11.561 -4.257 -26.373 1.00 50.22 88 SER A O 1
ATOM 699 N N . CYS A 1 89 ? 13.389 -3.269 -27.216 1.00 53.19 89 CYS A N 1
ATOM 700 C CA . CYS A 1 89 ? 13.001 -1.895 -26.889 1.00 53.19 89 CYS A CA 1
ATOM 701 C C . CYS A 1 89 ? 12.330 -1.175 -28.072 1.00 53.19 89 CYS A C 1
ATOM 703 O O . CYS A 1 89 ? 12.533 0.016 -28.290 1.00 53.19 89 CYS A O 1
ATOM 705 N N . VAL A 1 90 ? 11.526 -1.885 -28.871 1.00 47.91 90 VAL A N 1
ATOM 706 C CA . VAL A 1 90 ? 10.764 -1.265 -29.967 1.00 47.91 90 VAL A CA 1
ATOM 707 C C . VAL A 1 90 ? 9.513 -0.606 -29.391 1.00 47.91 90 VAL A C 1
ATOM 709 O O . VAL A 1 90 ? 8.393 -1.092 -29.527 1.00 47.91 90 VAL A O 1
ATOM 712 N N . ILE A 1 91 ? 9.697 0.536 -28.734 1.00 50.00 91 ILE A N 1
ATOM 713 C CA . ILE A 1 91 ? 8.632 1.533 -28.680 1.00 50.00 91 ILE A CA 1
ATOM 714 C C . ILE A 1 91 ? 8.755 2.295 -29.995 1.00 50.00 91 ILE A C 1
ATOM 716 O O . ILE A 1 91 ? 9.795 2.895 -30.245 1.00 50.00 91 ILE A O 1
ATOM 720 N N . ASN A 1 92 ? 7.735 2.221 -30.855 1.00 45.94 92 ASN A N 1
ATOM 721 C CA . ASN A 1 92 ? 7.683 2.915 -32.148 1.00 45.94 92 ASN A CA 1
ATOM 722 C C . ASN A 1 92 ? 8.381 4.295 -32.092 1.00 45.94 92 ASN A C 1
ATOM 724 O O . ASN A 1 92 ? 7.889 5.227 -31.449 1.00 45.94 92 ASN A O 1
ATOM 728 N N . GLY A 1 93 ? 9.542 4.394 -32.751 1.00 52.59 93 GLY A N 1
ATOM 729 C CA . GLY A 1 93 ? 10.404 5.578 -32.770 1.00 52.59 93 GLY A CA 1
ATOM 730 C C . GLY A 1 93 ? 11.278 5.745 -31.519 1.00 52.59 93 GLY A C 1
ATOM 731 O O . GLY A 1 93 ? 10.941 6.543 -30.631 1.00 52.59 93 GLY A O 1
ATOM 732 N N . CYS A 1 94 ? 12.428 5.059 -31.502 1.00 57.84 94 CYS A N 1
ATOM 733 C CA . CYS A 1 94 ? 13.597 5.449 -30.708 1.00 57.84 94 CYS A CA 1
ATOM 734 C C . CYS A 1 94 ? 14.050 6.845 -31.160 1.00 57.84 94 CYS A C 1
ATOM 736 O O . CYS A 1 94 ? 14.298 7.067 -32.341 1.00 57.84 94 CYS A O 1
ATOM 738 N N . GLN A 1 95 ? 14.088 7.807 -30.237 1.00 56.62 95 GLN A N 1
ATOM 739 C CA . GLN A 1 95 ? 14.545 9.184 -30.495 1.00 56.62 95 GLN A CA 1
ATOM 740 C C . GLN A 1 95 ? 15.805 9.534 -29.684 1.00 56.62 95 GLN A C 1
ATOM 742 O O . GLN A 1 95 ? 16.255 10.675 -29.709 1.00 56.62 95 GLN A O 1
ATOM 747 N N . ASN A 1 96 ? 16.341 8.571 -28.931 1.00 59.94 96 ASN A N 1
ATOM 748 C CA . ASN A 1 96 ? 17.436 8.724 -27.978 1.00 59.94 96 ASN A CA 1
ATOM 749 C C . ASN A 1 96 ? 18.625 7.816 -28.317 1.00 59.94 96 ASN A C 1
ATOM 751 O O . ASN A 1 96 ? 19.175 7.212 -27.417 1.00 59.94 96 ASN A O 1
ATOM 755 N N . ASP A 1 97 ? 18.999 7.722 -29.588 1.00 64.19 97 ASP A N 1
ATOM 756 C CA . ASP A 1 97 ? 20.245 7.082 -30.033 1.00 64.19 97 ASP A CA 1
ATOM 757 C C . ASP A 1 97 ? 21.343 8.163 -30.106 1.00 64.19 97 ASP A C 1
ATOM 759 O O . ASP A 1 97 ? 21.395 8.933 -31.072 1.00 64.19 97 ASP A O 1
ATOM 763 N N . ARG A 1 98 ? 22.116 8.359 -29.027 1.00 64.31 98 ARG A N 1
ATOM 764 C CA . ARG A 1 98 ? 23.154 9.406 -28.970 1.00 64.31 98 ARG A CA 1
ATOM 765 C C . ARG A 1 98 ? 24.495 8.927 -29.506 1.00 64.31 98 ARG A C 1
ATOM 767 O O . ARG A 1 98 ? 25.313 9.786 -29.840 1.00 64.31 98 ARG A O 1
ATOM 774 N N . ASP A 1 99 ? 24.743 7.623 -29.554 1.00 69.50 99 ASP A N 1
ATOM 775 C CA . ASP A 1 99 ? 25.994 7.049 -30.054 1.00 69.50 99 ASP A CA 1
ATOM 776 C C . ASP A 1 99 ? 25.908 6.571 -31.517 1.00 69.50 99 ASP A C 1
ATOM 778 O O . ASP A 1 99 ? 26.943 6.373 -32.157 1.00 69.50 99 ASP A O 1
ATOM 782 N N . GLY A 1 100 ? 24.704 6.539 -32.092 1.00 63.94 100 GLY A N 1
ATOM 783 C CA . GLY A 1 100 ? 24.436 6.255 -33.498 1.00 63.94 100 GLY A CA 1
ATOM 784 C C . GLY A 1 100 ? 24.513 4.770 -33.838 1.00 63.94 100 GLY A C 1
ATOM 785 O O . GLY A 1 100 ? 24.763 4.433 -35.001 1.00 63.94 100 GLY A O 1
ATOM 786 N N . ASP A 1 101 ? 24.364 3.889 -32.848 1.00 70.69 101 ASP A N 1
ATOM 787 C CA . ASP A 1 101 ? 24.501 2.442 -33.015 1.00 70.69 101 ASP A CA 1
ATOM 788 C C . ASP A 1 101 ? 23.224 1.761 -33.554 1.00 70.69 101 ASP A C 1
ATOM 790 O O . ASP A 1 101 ? 23.243 0.579 -33.918 1.00 70.69 101 ASP A O 1
ATOM 794 N N . GLY A 1 102 ? 22.134 2.527 -33.694 1.00 60.03 102 GLY A N 1
ATOM 795 C CA . GLY A 1 102 ? 20.833 2.055 -34.155 1.00 60.03 102 GLY A CA 1
ATOM 796 C C . GLY A 1 102 ? 19.925 1.545 -33.034 1.00 60.03 102 GLY A C 1
ATOM 797 O O . GLY A 1 102 ? 18.853 1.002 -33.333 1.00 60.03 102 GLY A O 1
ATOM 798 N N . TYR A 1 103 ? 20.314 1.723 -31.769 1.00 61.62 103 TYR A N 1
ATOM 799 C CA . TYR A 1 103 ? 19.571 1.332 -30.577 1.00 61.62 103 TYR A CA 1
ATOM 800 C C . TYR A 1 103 ? 19.237 2.529 -29.674 1.00 61.62 103 TYR A C 1
ATOM 802 O O . TYR A 1 103 ? 19.743 3.635 -29.798 1.00 61.62 103 TYR A O 1
ATOM 810 N N . CYS A 1 104 ? 18.254 2.339 -28.795 1.00 66.19 104 CYS A N 1
ATOM 811 C CA . CYS A 1 104 ? 17.828 3.368 -27.847 1.00 66.19 104 CYS A CA 1
ATOM 812 C C . CYS A 1 104 ? 18.810 3.434 -26.655 1.00 66.19 104 CYS A C 1
ATOM 814 O O . CYS A 1 104 ? 18.946 2.435 -25.945 1.00 66.19 104 CYS A O 1
ATOM 816 N N . ASP A 1 105 ? 19.333 4.618 -26.305 1.00 66.81 105 ASP A N 1
ATOM 817 C CA . ASP A 1 105 ? 20.037 4.865 -25.032 1.00 66.81 105 ASP A CA 1
ATOM 818 C C . ASP A 1 105 ? 19.049 4.879 -23.858 1.00 66.81 105 ASP A C 1
ATOM 820 O O . ASP A 1 105 ? 18.639 5.926 -23.335 1.00 66.81 105 ASP A O 1
ATOM 824 N N . GLY A 1 106 ? 18.603 3.692 -23.460 1.00 65.44 106 GLY A N 1
ATOM 825 C CA . GLY A 1 106 ? 17.676 3.486 -22.357 1.00 65.44 106 GLY A CA 1
ATOM 826 C C . GLY A 1 106 ? 16.213 3.789 -22.693 1.00 65.44 106 GLY A C 1
ATOM 827 O O . GLY A 1 106 ? 15.784 3.868 -23.845 1.00 65.44 106 GLY A O 1
ATOM 828 N N . VAL A 1 107 ? 15.411 3.912 -21.638 1.00 66.56 107 VAL A N 1
ATOM 829 C CA . VAL A 1 107 ? 13.948 3.982 -21.715 1.00 66.56 107 VAL A CA 1
ATOM 830 C C . VAL A 1 107 ? 13.474 5.379 -22.141 1.00 66.56 107 VAL A C 1
ATOM 832 O O . VAL A 1 107 ? 13.869 6.387 -21.553 1.00 66.56 107 VAL A O 1
ATOM 835 N N . LYS A 1 108 ? 12.577 5.449 -23.137 1.00 65.81 108 LYS A N 1
ATOM 836 C CA . LYS A 1 108 ? 11.989 6.707 -23.634 1.00 65.81 108 LYS A CA 1
ATOM 837 C C . LYS A 1 108 ? 11.194 7.435 -22.541 1.00 65.81 108 LYS A C 1
ATOM 839 O O . LYS A 1 108 ? 10.477 6.816 -21.753 1.00 65.81 108 LYS A O 1
ATOM 844 N N . THR A 1 109 ? 11.252 8.767 -22.538 1.00 65.00 109 THR A N 1
ATOM 845 C CA . THR A 1 109 ? 10.338 9.612 -21.755 1.00 65.00 109 THR A CA 1
ATOM 846 C C . THR A 1 109 ? 8.883 9.295 -22.124 1.00 65.00 109 THR A C 1
ATOM 848 O O . THR A 1 109 ? 8.497 9.357 -23.289 1.00 65.00 109 THR A O 1
ATOM 851 N N . GLY A 1 110 ? 8.074 8.914 -21.132 1.00 65.88 110 GLY A N 1
ATOM 852 C CA . GLY A 1 110 ? 6.714 8.409 -21.348 1.00 65.88 110 GLY A CA 1
ATOM 853 C C . GLY A 1 110 ? 6.582 6.882 -21.355 1.00 65.88 110 GLY A C 1
ATOM 854 O O . GLY A 1 110 ? 5.496 6.380 -21.640 1.00 65.88 110 GLY A O 1
ATOM 855 N N . TYR A 1 111 ? 7.638 6.133 -21.018 1.00 74.56 111 TYR A N 1
ATOM 856 C CA . TYR A 1 111 ? 7.499 4.713 -20.692 1.00 74.56 111 TYR A CA 1
ATOM 857 C C . TYR A 1 111 ? 6.485 4.530 -19.573 1.00 74.56 111 TYR A C 1
ATOM 859 O O . TYR A 1 111 ? 6.572 5.186 -18.534 1.00 74.56 111 TYR A O 1
ATOM 867 N N . SER A 1 112 ? 5.529 3.643 -19.818 1.00 82.56 112 SER A N 1
ATOM 868 C CA . SER A 1 112 ? 4.480 3.276 -18.885 1.00 82.56 112 SER A CA 1
ATOM 869 C C . SER A 1 112 ? 4.282 1.773 -18.973 1.00 82.56 112 SER A C 1
ATOM 871 O O . SER A 1 112 ? 4.026 1.251 -20.059 1.00 82.56 112 SER A O 1
ATOM 873 N N . LYS A 1 113 ? 4.386 1.076 -17.844 1.00 83.56 113 LYS A N 1
ATOM 874 C CA . LYS A 1 113 ? 4.116 -0.359 -17.758 1.00 83.56 113 LYS A CA 1
ATOM 875 C C . LYS A 1 113 ? 3.172 -0.625 -16.607 1.00 83.56 113 LYS A C 1
ATOM 877 O O . LYS A 1 113 ? 3.376 -0.120 -15.507 1.00 83.56 113 LYS A O 1
ATOM 882 N N . THR A 1 114 ? 2.155 -1.430 -16.869 1.00 88.81 114 THR A N 1
ATOM 883 C CA . THR A 1 114 ? 1.163 -1.813 -15.872 1.00 88.81 114 THR A CA 1
ATOM 884 C C . THR A 1 114 ? 0.998 -3.314 -15.932 1.00 88.81 114 THR A C 1
ATOM 886 O O . THR A 1 114 ? 0.822 -3.863 -17.018 1.00 88.81 114 THR A O 1
ATOM 889 N N . ASP A 1 115 ? 1.074 -3.966 -14.779 1.00 90.06 115 ASP A N 1
ATOM 890 C CA . ASP A 1 115 ? 0.926 -5.412 -14.690 1.00 90.06 115 ASP A CA 1
ATOM 891 C C . ASP A 1 115 ? 0.218 -5.811 -13.393 1.00 90.06 115 ASP A C 1
ATOM 893 O O . ASP A 1 115 ? 0.209 -5.076 -12.399 1.00 90.06 115 ASP A O 1
ATOM 897 N N . SER A 1 116 ? -0.379 -6.996 -13.420 1.00 90.81 116 SER A N 1
ATOM 898 C CA . SER A 1 116 ? -1.052 -7.625 -12.292 1.00 90.81 116 SER A CA 1
ATOM 899 C C . SER A 1 116 ? -0.296 -8.877 -11.859 1.00 90.81 116 SER A C 1
ATOM 901 O O . SER A 1 116 ? -0.005 -9.760 -12.659 1.00 90.81 116 SER A O 1
ATOM 903 N N . LEU A 1 117 ? -0.016 -8.970 -10.568 1.00 87.69 117 LEU A N 1
ATOM 904 C CA . LEU A 1 117 ? 0.634 -10.094 -9.911 1.00 87.69 117 LEU A CA 1
ATOM 905 C C . LEU A 1 117 ? -0.400 -11.178 -9.563 1.00 87.69 117 LEU A C 1
ATOM 907 O O . LEU A 1 117 ? -1.571 -10.894 -9.303 1.00 87.69 117 LEU A O 1
ATOM 911 N N . PHE A 1 118 ? 0.044 -12.435 -9.468 1.00 86.69 118 PHE A N 1
ATOM 912 C CA . PHE A 1 118 ? -0.817 -13.597 -9.183 1.00 86.69 118 PHE A CA 1
ATOM 913 C C . PHE A 1 118 ? -1.621 -13.498 -7.876 1.00 86.69 118 PHE A C 1
ATOM 915 O O . PHE A 1 118 ? -2.657 -14.140 -7.729 1.00 86.69 118 PHE A O 1
ATOM 922 N N . ASN A 1 119 ? -1.157 -12.698 -6.916 1.00 87.75 119 ASN A N 1
ATOM 923 C CA . ASN A 1 119 ? -1.829 -12.471 -5.637 1.00 87.75 119 ASN A CA 1
ATOM 924 C C . ASN A 1 119 ? -2.928 -11.387 -5.701 1.00 87.75 119 ASN A C 1
ATOM 926 O O . ASN A 1 119 ? -3.494 -11.044 -4.663 1.00 87.75 119 ASN A O 1
ATOM 930 N N . GLY A 1 120 ? -3.218 -10.831 -6.883 1.00 88.94 120 GLY A N 1
ATOM 931 C CA . GLY A 1 120 ? -4.184 -9.748 -7.081 1.00 88.94 120 GLY A CA 1
ATOM 932 C C . GLY A 1 120 ? -3.648 -8.354 -6.742 1.00 88.94 120 GLY A C 1
ATOM 933 O O . GLY A 1 120 ? -4.417 -7.392 -6.734 1.00 88.94 120 GLY A O 1
ATOM 934 N N . ALA A 1 121 ? -2.354 -8.226 -6.436 1.00 92.75 121 ALA A N 1
ATOM 935 C CA . ALA A 1 121 ? -1.678 -6.935 -6.431 1.00 92.75 121 ALA A CA 1
ATOM 936 C C . ALA A 1 121 ? -1.333 -6.524 -7.865 1.00 92.75 121 ALA A C 1
ATOM 938 O O . ALA A 1 121 ? -1.277 -7.357 -8.762 1.00 92.75 121 ALA A O 1
ATOM 939 N N . GLY A 1 122 ? -1.090 -5.246 -8.096 1.00 94.50 122 GLY A N 1
ATOM 940 C CA . GLY A 1 122 ? -0.617 -4.749 -9.380 1.00 94.50 122 GLY A CA 1
ATOM 941 C C . GLY A 1 122 ? 0.335 -3.590 -9.188 1.00 94.50 122 GLY A C 1
ATOM 942 O O . GLY A 1 122 ? 0.420 -3.025 -8.095 1.00 94.50 122 GLY A O 1
ATOM 943 N N . TYR A 1 123 ? 1.047 -3.240 -10.246 1.00 95.00 123 TYR A N 1
ATOM 944 C CA . TYR A 1 123 ? 1.911 -2.073 -10.263 1.00 95.00 123 TYR A CA 1
ATOM 945 C C . TYR A 1 123 ? 1.730 -1.281 -11.549 1.00 95.00 123 TYR A C 1
ATOM 947 O O . TYR A 1 123 ? 1.358 -1.821 -12.590 1.00 95.00 123 TYR A O 1
ATOM 955 N N . GLU A 1 124 ? 2.010 0.010 -11.464 1.00 93.94 124 GLU A N 1
ATOM 956 C CA . GLU A 1 124 ? 2.037 0.938 -12.582 1.00 93.94 124 GLU A CA 1
ATOM 957 C C . GLU A 1 124 ? 3.319 1.758 -12.486 1.00 93.94 124 GLU A C 1
ATOM 959 O O . GLU A 1 124 ? 3.505 2.497 -11.524 1.00 93.94 124 GLU A O 1
ATOM 964 N N . VAL A 1 125 ? 4.203 1.628 -13.470 1.00 91.88 125 VAL A N 1
ATOM 965 C CA . VAL A 1 125 ? 5.500 2.311 -13.488 1.00 91.88 125 VAL A CA 1
ATOM 966 C C . VAL A 1 125 ? 5.555 3.280 -14.644 1.00 91.88 125 VAL A C 1
ATOM 968 O O . VAL A 1 125 ? 5.147 2.937 -15.750 1.00 91.88 125 VAL A O 1
ATOM 971 N N . LYS A 1 126 ? 6.087 4.473 -14.388 1.00 89.94 126 LYS A N 1
ATOM 972 C CA . LYS A 1 126 ? 6.246 5.563 -15.343 1.00 89.94 126 LYS A CA 1
ATOM 973 C C . LYS A 1 126 ? 7.663 6.108 -15.310 1.00 89.94 126 LYS A C 1
ATOM 975 O O . LYS A 1 126 ? 8.244 6.245 -14.236 1.00 89.94 126 LYS A O 1
ATOM 980 N N . TYR A 1 127 ? 8.186 6.474 -16.475 1.00 84.94 127 TYR A N 1
ATOM 981 C CA . TYR A 1 127 ? 9.429 7.231 -16.589 1.00 84.94 127 TYR A CA 1
ATOM 982 C C . TYR A 1 127 ? 9.154 8.625 -17.155 1.00 84.94 127 TYR A C 1
ATOM 984 O O . TYR A 1 127 ? 8.816 8.780 -18.333 1.00 84.94 127 TYR A O 1
ATOM 992 N N . THR A 1 128 ? 9.311 9.646 -16.312 1.00 83.06 128 THR A N 1
ATOM 993 C CA . THR A 1 128 ? 9.033 11.044 -16.666 1.00 83.06 128 THR A CA 1
ATOM 994 C C . THR A 1 128 ? 10.151 11.936 -16.144 1.00 83.06 128 THR A C 1
ATOM 996 O O . THR A 1 128 ? 10.457 11.922 -14.956 1.00 83.06 128 THR A O 1
ATOM 999 N N . GLY A 1 129 ? 10.758 12.738 -17.025 1.00 77.69 129 GLY A N 1
ATOM 1000 C CA . GLY A 1 129 ? 11.724 13.768 -16.623 1.00 77.69 129 GLY A CA 1
ATOM 1001 C C . GLY A 1 129 ? 12.961 13.243 -15.883 1.00 77.69 129 GLY A C 1
ATOM 1002 O O . GLY A 1 129 ? 13.409 13.891 -14.943 1.00 77.69 129 GLY A O 1
ATOM 1003 N N . GLY A 1 130 ? 13.484 12.070 -16.263 1.00 77.69 130 GLY A N 1
ATOM 1004 C CA . GLY A 1 130 ? 14.668 11.477 -15.622 1.00 77.69 130 GLY A CA 1
ATOM 1005 C C . GLY A 1 130 ? 14.384 10.702 -14.331 1.00 77.69 130 GLY A C 1
ATOM 1006 O O . GLY A 1 130 ? 15.316 10.333 -13.625 1.00 77.69 130 GLY A O 1
ATOM 1007 N N . LYS A 1 131 ? 13.110 10.467 -13.997 1.00 86.56 131 LYS A N 1
ATOM 1008 C CA . LYS A 1 131 ? 12.699 9.773 -12.771 1.00 86.56 131 LYS A CA 1
ATOM 1009 C C . LYS A 1 131 ? 11.806 8.586 -13.088 1.00 86.56 131 LYS A C 1
ATOM 1011 O O . LYS A 1 131 ? 10.892 8.705 -13.908 1.00 86.56 131 LYS A O 1
ATOM 1016 N N . PHE A 1 132 ? 12.036 7.475 -12.397 1.00 89.06 132 PHE A N 1
ATOM 1017 C CA . PHE A 1 132 ? 11.101 6.357 -12.347 1.00 89.06 132 PHE A CA 1
ATOM 1018 C C . PHE A 1 132 ? 10.126 6.572 -11.196 1.00 89.06 132 PHE A C 1
ATOM 1020 O O . PHE A 1 132 ? 10.542 6.834 -10.072 1.00 89.06 132 PHE A O 1
ATOM 1027 N N . SER A 1 133 ? 8.835 6.450 -11.475 1.00 93.25 133 SER A N 1
ATOM 1028 C CA . SER A 1 133 ? 7.762 6.499 -10.484 1.00 93.25 133 SER A CA 1
ATOM 1029 C C . SER A 1 133 ? 6.949 5.222 -10.613 1.00 93.25 133 SER A C 1
ATOM 1031 O O . SER A 1 133 ? 6.447 4.924 -11.693 1.00 93.25 133 SER A O 1
ATOM 1033 N N . SER A 1 134 ? 6.854 4.441 -9.544 1.00 94.94 134 SER A N 1
ATOM 1034 C CA . SER A 1 134 ? 6.096 3.193 -9.504 1.00 94.94 134 SER A CA 1
ATOM 1035 C C . SER A 1 134 ? 5.026 3.261 -8.438 1.00 94.94 134 SER A C 1
ATOM 1037 O O . SER A 1 134 ? 5.304 3.621 -7.297 1.00 94.94 134 SER A O 1
ATOM 1039 N N . VAL A 1 135 ? 3.801 2.892 -8.796 1.00 96.19 135 VAL A N 1
ATOM 1040 C CA . VAL A 1 135 ? 2.646 2.844 -7.907 1.00 96.19 135 VAL A CA 1
ATOM 1041 C C . VAL A 1 135 ? 2.160 1.410 -7.819 1.00 96.19 135 VAL A C 1
ATOM 1043 O O . VAL A 1 135 ? 1.622 0.865 -8.777 1.00 96.19 135 VAL A O 1
ATOM 1046 N N . GLY A 1 136 ? 2.309 0.806 -6.649 1.00 95.62 136 GLY A N 1
ATOM 1047 C CA . GLY A 1 136 ? 1.741 -0.492 -6.338 1.00 95.62 136 GLY A CA 1
ATOM 1048 C C . GLY A 1 136 ? 0.344 -0.364 -5.740 1.00 95.62 136 GLY A C 1
ATOM 1049 O O . GLY A 1 136 ? 0.048 0.537 -4.944 1.00 95.62 136 GLY A O 1
ATOM 1050 N N . VAL A 1 137 ? -0.535 -1.276 -6.136 1.00 94.88 137 VAL A N 1
ATOM 1051 C CA . VAL A 1 137 ? -1.955 -1.291 -5.790 1.00 94.88 137 VAL A CA 1
ATOM 1052 C C . VAL A 1 137 ? -2.325 -2.670 -5.268 1.00 94.88 137 VAL A C 1
ATOM 1054 O O . VAL A 1 137 ? -2.076 -3.682 -5.918 1.00 94.88 137 VAL A O 1
ATOM 1057 N N . PHE A 1 138 ? -2.958 -2.716 -4.100 1.00 95.19 138 PHE A N 1
ATOM 1058 C CA . PHE A 1 138 ? -3.530 -3.944 -3.562 1.00 95.19 138 PHE A CA 1
ATOM 1059 C C . PHE A 1 138 ? -4.790 -3.638 -2.753 1.00 95.19 138 PHE A C 1
ATOM 1061 O O . PHE A 1 138 ? -4.750 -2.897 -1.767 1.00 95.19 138 PHE A O 1
ATOM 1068 N N . LYS A 1 139 ? -5.923 -4.227 -3.157 1.00 90.88 139 LYS A N 1
ATOM 1069 C CA . LYS A 1 139 ? -7.255 -3.941 -2.592 1.00 90.88 139 LYS A CA 1
ATOM 1070 C C . LYS A 1 139 ? -7.530 -2.426 -2.568 1.00 90.88 139 LYS A C 1
ATOM 1072 O O . LYS A 1 139 ? -7.572 -1.804 -3.621 1.00 90.88 139 LYS A O 1
ATOM 1077 N N . ASN A 1 140 ? -7.674 -1.831 -1.382 1.00 88.19 140 ASN A N 1
ATOM 1078 C CA . ASN A 1 140 ? -7.931 -0.399 -1.192 1.00 88.19 140 ASN A CA 1
ATOM 1079 C C . ASN A 1 140 ? -6.665 0.407 -0.858 1.00 88.19 140 ASN A C 1
ATOM 1081 O O . ASN A 1 140 ? -6.752 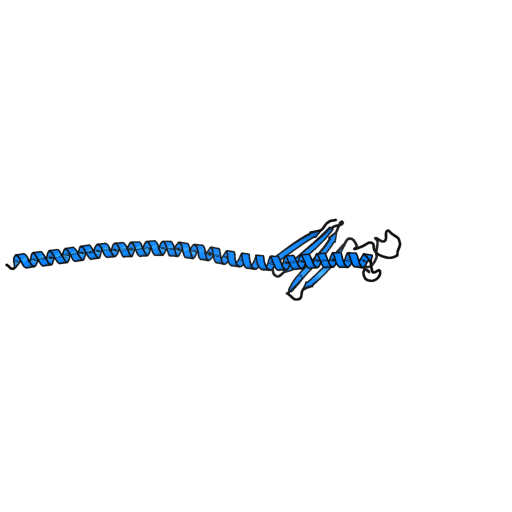1.598 -0.567 1.00 88.19 140 ASN A O 1
ATOM 1085 N N . SER A 1 141 ? -5.490 -0.224 -0.862 1.00 91.69 141 SER A N 1
ATOM 1086 C CA . SER A 1 141 ? -4.225 0.417 -0.512 1.00 91.69 141 SER A CA 1
ATOM 1087 C C . SER A 1 141 ? -3.391 0.691 -1.759 1.00 91.69 141 SER A C 1
ATOM 1089 O O . SER A 1 141 ? -3.232 -0.176 -2.619 1.00 91.69 141 SER A O 1
ATOM 1091 N N . LYS A 1 142 ? -2.832 1.902 -1.836 1.00 94.12 142 LYS A N 1
ATOM 1092 C CA . LYS A 1 142 ? -1.884 2.318 -2.873 1.00 94.12 142 LYS A CA 1
ATOM 1093 C C . LYS A 1 142 ? -0.613 2.838 -2.219 1.00 94.12 142 LYS A C 1
ATOM 1095 O O . LYS A 1 142 ? -0.693 3.584 -1.241 1.00 94.12 142 LYS A O 1
ATOM 1100 N N . ARG A 1 143 ? 0.544 2.446 -2.742 1.00 95.31 143 ARG A N 1
ATOM 1101 C CA . ARG A 1 143 ? 1.859 2.935 -2.308 1.00 95.31 143 ARG A CA 1
ATOM 1102 C C . ARG A 1 143 ? 2.688 3.276 -3.531 1.00 95.31 143 ARG A C 1
ATOM 1104 O O . ARG A 1 143 ? 2.587 2.585 -4.534 1.00 95.31 143 ARG A O 1
ATOM 1111 N N . ALA A 1 144 ? 3.465 4.346 -3.440 1.00 94.12 144 ALA A N 1
ATOM 1112 C CA . ALA A 1 144 ? 4.299 4.815 -4.531 1.00 94.12 144 ALA A CA 1
ATOM 1113 C C . ALA A 1 144 ? 5.758 4.889 -4.086 1.00 94.12 144 ALA A C 1
ATOM 1115 O O . ALA A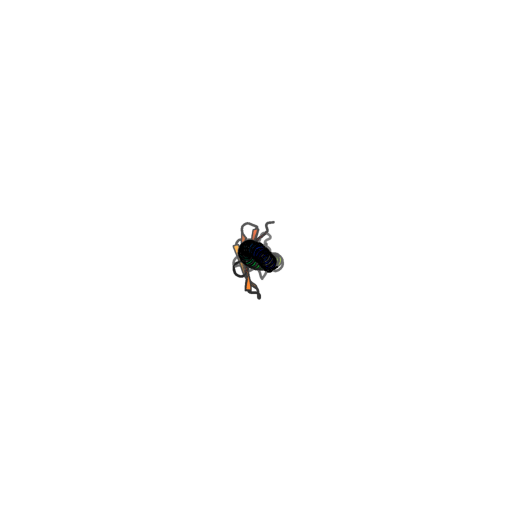 1 144 ? 6.031 5.207 -2.927 1.00 94.12 144 ALA A O 1
ATOM 1116 N N . ILE A 1 145 ? 6.663 4.592 -5.010 1.00 94.19 145 ILE A N 1
ATOM 1117 C CA . ILE A 1 145 ? 8.107 4.714 -4.846 1.00 94.19 145 ILE A CA 1
ATOM 1118 C C . ILE A 1 145 ? 8.630 5.486 -6.053 1.00 94.19 145 ILE A C 1
ATOM 1120 O O . ILE A 1 145 ? 8.220 5.232 -7.186 1.00 94.19 145 ILE A O 1
ATOM 1124 N N . GLU A 1 146 ? 9.530 6.432 -5.804 1.00 92.31 146 GLU A N 1
ATOM 1125 C CA . GLU A 1 146 ? 10.183 7.208 -6.851 1.00 92.31 146 GLU A CA 1
ATOM 1126 C C . GLU A 1 146 ? 11.695 7.094 -6.722 1.00 92.31 146 GLU A C 1
ATOM 1128 O O . GLU A 1 146 ? 12.240 7.155 -5.619 1.00 92.31 146 GLU A O 1
ATOM 1133 N N . VAL A 1 147 ? 12.365 6.939 -7.860 1.00 88.88 147 VAL A N 1
ATOM 1134 C CA . VAL A 1 147 ? 13.821 6.854 -7.951 1.00 88.88 147 VAL A CA 1
ATOM 1135 C C . VAL A 1 147 ? 14.297 7.840 -9.009 1.00 88.88 147 VAL A C 1
ATOM 1137 O O . VAL A 1 147 ? 13.801 7.862 -10.138 1.00 88.88 147 VAL A O 1
ATOM 1140 N N . SER A 1 148 ? 15.260 8.672 -8.625 1.00 85.44 148 SER A N 1
ATOM 1141 C CA . SER A 1 148 ? 15.941 9.636 -9.487 1.00 85.44 148 SER A CA 1
ATOM 1142 C C . SER A 1 148 ? 17.444 9.428 -9.379 1.00 85.44 148 SER A C 1
ATOM 1144 O O . SER A 1 148 ? 17.937 9.243 -8.264 1.00 85.44 148 SER A O 1
ATOM 1146 N N . PHE A 1 149 ? 18.140 9.496 -10.510 1.00 73.50 149 PHE A N 1
ATOM 1147 C CA . PHE A 1 149 ? 19.592 9.368 -10.611 1.00 73.50 149 PHE A CA 1
ATOM 1148 C C . PHE A 1 149 ? 20.218 10.687 -11.062 1.00 73.50 149 PHE A C 1
ATOM 1150 O O . PHE A 1 149 ? 19.535 11.429 -11.808 1.00 73.50 149 PHE A O 1
#